Protein AF-A0A2H9SJE1-F1 (afdb_monomer_lite)

Sequence (145 aa):
MLFHYPSSLPPSLAYIKRSVKLEFGSLTDQQPTGRYSVRPWIAEVFPAAFFDWQCEVVALEIERTFWEKATILHAEYHRPSEKPRRDRFSRHYADTAALANHSEAIKAIDCDDLRNRVVSWKKSIFSGLVGKLRPSQTRHISPCS

Foldseek 3Di:
DKAADDDPDDPDDPPDHRIDDDDDDPQDPQDDKDKDWDDDVVCVVCVVVCVPDTDIDIHHDLLLVLLVLVLVVVQVVVPDPPDDDDPPCVVSVVVNVVLCPDPVNVCSLVVVVSNVVSLVSCCVVDVRRDDDPDDDDDDDDDDDD

Secondary structure (DSSP, 8-state):
-EEE---SS----TTS-SEEEP-----S---SEEEEE---HHHHH-GGGGTT---EEEEE-HHHHHHHHHHHHHHHHT--TTSPPPTTTHHHHHHHHHHHTSHHHHHGGG-HHHHHHHHHHHHHH-TTS----PPPP----PPP-

Structure (mmCIF, N/CA/C/O backbone):
data_AF-A0A2H9SJE1-F1
#
_entry.id   AF-A0A2H9SJE1-F1
#
loop_
_atom_site.group_PDB
_atom_site.id
_atom_site.type_symbol
_atom_site.label_atom_id
_atom_site.label_alt_id
_atom_site.label_comp_id
_atom_site.label_asym_id
_atom_site.label_entity_id
_atom_site.label_seq_id
_atom_site.pdbx_PDB_ins_code
_atom_site.Cartn_x
_atom_site.Cartn_y
_atom_site.Cartn_z
_atom_site.occupancy
_atom_site.B_iso_or_equiv
_atom_site.auth_seq_id
_atom_site.auth_comp_id
_atom_site.auth_asym_id
_atom_site.auth_atom_id
_atom_site.pdbx_PDB_model_num
ATOM 1 N N . MET A 1 1 ? 15.423 -1.429 7.345 1.00 88.38 1 MET A N 1
ATOM 2 C CA . MET A 1 1 ? 16.586 -1.875 6.544 1.00 88.38 1 MET A CA 1
ATOM 3 C C . MET A 1 1 ? 16.720 -0.971 5.321 1.00 88.38 1 MET A C 1
ATOM 5 O O . MET A 1 1 ? 15.699 -0.455 4.879 1.00 88.38 1 MET A O 1
ATOM 9 N N . LEU A 1 2 ? 17.926 -0.727 4.800 1.00 92.50 2 LEU A N 1
ATOM 10 C CA . LEU A 1 2 ? 18.129 0.031 3.555 1.00 92.50 2 LEU A CA 1
ATOM 11 C C . LEU A 1 2 ? 18.739 -0.888 2.496 1.00 92.50 2 LEU A C 1
ATOM 13 O O . LEU A 1 2 ? 19.770 -1.503 2.744 1.00 92.50 2 LEU A O 1
ATOM 17 N N . PHE A 1 3 ? 18.102 -0.967 1.333 1.00 92.62 3 PHE A N 1
ATOM 18 C CA . PHE A 1 3 ? 18.632 -1.635 0.152 1.00 92.62 3 PHE A CA 1
ATOM 19 C C . PHE A 1 3 ? 19.273 -0.589 -0.759 1.00 92.62 3 PHE A C 1
ATOM 21 O O . PHE A 1 3 ? 18.582 0.297 -1.262 1.00 92.62 3 PHE A O 1
ATOM 28 N N . HIS A 1 4 ? 20.588 -0.660 -0.938 1.00 91.31 4 HIS A N 1
ATOM 29 C CA . HIS A 1 4 ? 21.333 0.236 -1.820 1.00 91.31 4 HIS A CA 1
ATOM 30 C C . HIS A 1 4 ? 21.469 -0.401 -3.200 1.00 91.31 4 HIS A C 1
ATOM 32 O O . HIS A 1 4 ? 21.832 -1.569 -3.300 1.00 91.31 4 HIS A O 1
ATOM 38 N N . TYR A 1 5 ? 21.196 0.368 -4.253 1.00 87.56 5 TYR A N 1
ATOM 39 C CA . TYR A 1 5 ? 21.287 -0.106 -5.633 1.00 87.56 5 TYR A CA 1
ATOM 40 C C . TYR A 1 5 ? 22.359 0.673 -6.410 1.00 87.56 5 TYR A C 1
ATOM 42 O O . TYR A 1 5 ? 22.573 1.863 -6.142 1.00 87.56 5 TYR A O 1
ATOM 50 N N . PRO A 1 6 ? 23.056 0.022 -7.360 1.00 86.19 6 PRO A N 1
ATOM 51 C CA . PRO A 1 6 ? 24.058 0.684 -8.184 1.00 86.19 6 PRO A CA 1
ATOM 52 C C . PRO A 1 6 ? 23.401 1.718 -9.104 1.00 86.19 6 PRO A C 1
ATOM 54 O O . PRO A 1 6 ? 22.246 1.581 -9.500 1.00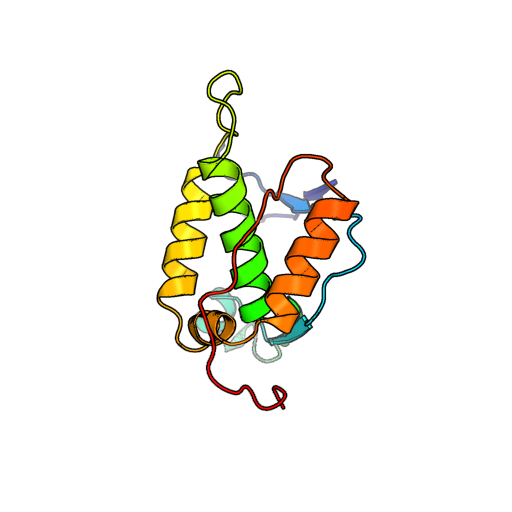 86.19 6 PRO A O 1
ATOM 57 N N . SER A 1 7 ? 24.139 2.765 -9.466 1.00 81.06 7 SER A N 1
ATOM 58 C CA . SER A 1 7 ? 23.658 3.786 -10.398 1.00 81.06 7 SER A CA 1
ATOM 59 C C . SER A 1 7 ? 24.782 4.232 -11.314 1.00 81.06 7 SER A C 1
ATOM 61 O O . SER A 1 7 ? 25.847 4.616 -10.837 1.00 81.06 7 SER A O 1
ATOM 63 N N . SER A 1 8 ? 24.495 4.258 -12.612 1.00 80.81 8 SER A N 1
ATOM 64 C CA . SER A 1 8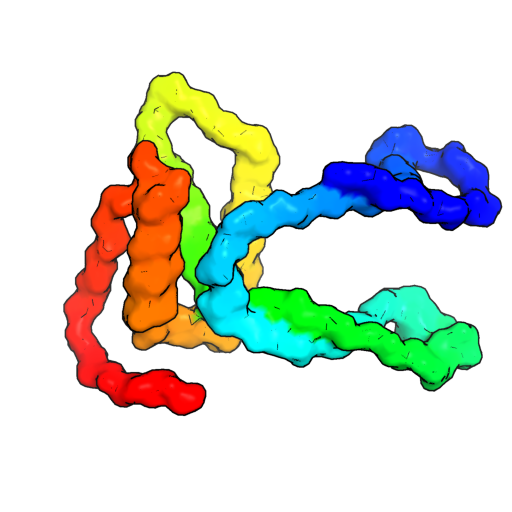 ? 25.371 4.796 -13.657 1.00 80.81 8 SER A CA 1
ATOM 65 C C . SER A 1 8 ? 25.392 6.326 -13.698 1.00 80.81 8 SER A C 1
ATOM 67 O O . SER A 1 8 ? 26.317 6.916 -14.244 1.00 80.81 8 SER A O 1
ATOM 69 N N . LEU A 1 9 ? 24.393 6.989 -13.105 1.00 78.06 9 LEU A N 1
ATOM 70 C CA . LEU A 1 9 ? 24.349 8.448 -13.028 1.00 78.06 9 LEU A CA 1
ATOM 71 C C . LEU A 1 9 ? 25.302 8.974 -11.939 1.00 78.06 9 LEU A C 1
ATOM 73 O O . LEU A 1 9 ? 25.440 8.332 -10.891 1.00 78.06 9 LEU A O 1
ATOM 77 N N . PRO A 1 10 ? 25.903 10.165 -12.092 1.00 76.00 10 PRO A N 1
ATOM 78 C CA . PRO A 1 10 ? 26.605 10.845 -11.003 1.00 76.00 10 PRO A CA 1
ATOM 79 C C . PRO A 1 10 ? 25.615 11.276 -9.902 1.00 76.00 10 PRO A C 1
ATOM 81 O O . PRO A 1 10 ? 24.423 11.422 -10.192 1.00 76.00 10 PRO A O 1
ATOM 84 N N . PRO A 1 11 ? 26.037 11.432 -8.633 1.00 74.00 11 PRO A N 1
ATOM 85 C CA . PRO A 1 11 ? 25.157 11.901 -7.560 1.00 74.00 11 PRO A CA 1
ATOM 86 C C . PRO A 1 11 ? 24.597 13.289 -7.908 1.00 74.00 11 PRO A C 1
ATOM 88 O O . PRO A 1 11 ? 25.323 14.274 -7.864 1.00 74.00 11 PRO A O 1
ATOM 91 N N . SER A 1 12 ? 23.327 13.366 -8.312 1.00 65.19 12 SER A N 1
ATOM 92 C CA . SER A 1 12 ? 22.763 14.583 -8.912 1.00 65.19 12 SER A CA 1
ATOM 93 C C . SER A 1 12 ? 21.836 15.370 -7.982 1.00 65.19 12 SER A C 1
ATOM 95 O O . SER A 1 12 ? 21.688 16.574 -8.156 1.00 65.19 12 SER A O 1
ATOM 97 N N . LEU A 1 13 ? 21.237 14.729 -6.969 1.00 66.88 13 LEU A N 1
ATOM 98 C CA . LEU A 1 13 ? 20.310 15.364 -6.023 1.00 66.88 13 LEU A CA 1
ATOM 99 C C . LEU A 1 13 ? 20.528 14.811 -4.611 1.00 66.88 13 LEU A C 1
ATOM 101 O O . LEU A 1 13 ? 20.168 13.671 -4.331 1.00 66.88 13 LEU A O 1
ATOM 105 N N . ALA A 1 14 ? 21.053 15.631 -3.693 1.00 67.31 14 ALA A N 1
ATOM 106 C CA . ALA A 1 14 ? 21.289 15.235 -2.296 1.00 67.31 14 ALA A CA 1
ATOM 107 C C . ALA A 1 14 ? 20.013 14.750 -1.569 1.00 67.31 14 ALA A C 1
ATOM 109 O O . ALA A 1 14 ? 20.092 13.969 -0.619 1.00 67.31 14 ALA A O 1
ATOM 110 N N . TYR A 1 15 ? 18.837 15.189 -2.031 1.00 70.12 15 TYR A N 1
ATOM 111 C CA . TYR A 1 15 ? 17.534 14.795 -1.492 1.00 70.12 15 TYR A CA 1
ATOM 112 C C . TYR A 1 15 ? 17.079 13.389 -1.933 1.00 70.12 15 TYR A C 1
ATOM 114 O O . TYR A 1 15 ? 16.394 12.707 -1.169 1.00 70.12 15 TYR A O 1
ATOM 122 N N . ILE A 1 16 ? 17.477 12.916 -3.122 1.00 76.00 16 ILE A N 1
ATOM 123 C CA . ILE A 1 16 ? 17.095 11.587 -3.624 1.00 76.00 16 ILE A CA 1
ATOM 124 C C . ILE A 1 16 ? 18.214 10.601 -3.297 1.00 76.00 16 ILE A C 1
ATOM 126 O O . ILE A 1 16 ? 19.211 10.479 -4.010 1.00 76.00 16 ILE A O 1
ATOM 130 N N . LYS A 1 17 ? 18.046 9.872 -2.194 1.00 81.88 17 LYS A N 1
ATOM 131 C CA . LYS A 1 17 ? 18.973 8.799 -1.826 1.00 81.88 17 LYS A CA 1
ATOM 132 C C . LYS A 1 17 ? 18.796 7.603 -2.761 1.00 81.88 17 LYS A C 1
ATOM 134 O O . LYS A 1 17 ? 17.677 7.171 -3.014 1.00 81.88 17 LYS A O 1
ATOM 139 N N . ARG A 1 18 ? 19.914 7.021 -3.206 1.00 86.44 18 ARG A N 1
ATOM 140 C CA . ARG A 1 18 ? 19.967 5.768 -3.985 1.00 86.44 18 ARG A CA 1
ATOM 141 C C . ARG A 1 18 ? 19.794 4.549 -3.093 1.00 86.44 18 ARG A C 1
ATOM 143 O O . ARG A 1 18 ? 20.670 3.691 -2.981 1.00 86.44 18 ARG A O 1
ATOM 150 N N . SER A 1 19 ? 18.693 4.531 -2.366 1.00 89.88 19 SER A N 1
ATOM 151 C CA . SER A 1 19 ? 18.332 3.393 -1.550 1.00 89.88 19 SER A CA 1
ATOM 152 C C . SER A 1 19 ? 16.831 3.292 -1.392 1.00 89.88 19 SER A C 1
ATOM 154 O O . SER A 1 19 ? 16.111 4.287 -1.351 1.00 89.88 19 SER A O 1
ATOM 156 N N . VAL A 1 20 ? 16.372 2.055 -1.271 1.00 90.81 20 VAL A N 1
ATOM 157 C CA . VAL A 1 20 ? 14.996 1.727 -0.930 1.00 90.81 20 VAL A CA 1
ATOM 158 C C . VAL A 1 20 ? 14.965 1.368 0.549 1.00 90.81 20 VAL A C 1
ATOM 160 O O . VAL A 1 20 ? 15.705 0.494 1.007 1.00 90.81 20 VAL A O 1
ATOM 163 N N . LYS A 1 21 ? 14.127 2.056 1.328 1.00 91.00 21 LYS A N 1
ATOM 164 C CA . LYS A 1 21 ? 13.892 1.686 2.725 1.00 91.00 21 LYS A CA 1
ATOM 165 C C . LYS A 1 21 ? 12.879 0.549 2.770 1.00 91.00 21 LYS A C 1
ATOM 167 O O . LYS A 1 21 ? 11.736 0.730 2.374 1.00 91.00 21 LYS A O 1
ATOM 172 N N . LEU A 1 22 ? 13.308 -0.593 3.294 1.00 91.19 22 LEU A N 1
ATOM 173 C CA . LEU A 1 22 ? 12.457 -1.752 3.529 1.00 91.19 22 LEU A CA 1
ATOM 174 C C . LEU A 1 22 ? 12.029 -1.765 5.000 1.00 91.19 22 LEU A C 1
ATOM 176 O O . LEU A 1 22 ? 12.872 -1.756 5.913 1.00 91.19 22 LEU A O 1
ATOM 180 N N . GLU A 1 23 ? 10.715 -1.738 5.209 1.00 89.25 23 GLU A N 1
ATOM 181 C CA . GLU A 1 23 ? 10.053 -1.813 6.508 1.00 89.25 23 GLU A CA 1
ATOM 182 C C . GLU A 1 23 ? 9.307 -3.145 6.591 1.00 89.25 23 GLU A C 1
ATOM 184 O O . GLU A 1 23 ? 8.455 -3.436 5.757 1.00 89.25 23 GLU A O 1
ATOM 189 N N . PHE A 1 24 ? 9.643 -3.959 7.589 1.00 84.56 24 PHE A N 1
ATOM 190 C CA . PHE A 1 24 ? 9.000 -5.248 7.820 1.00 84.56 24 PHE A CA 1
ATOM 191 C C . PHE A 1 24 ? 8.045 -5.099 9.000 1.00 84.56 24 PHE A C 1
ATOM 193 O O . PHE A 1 24 ? 8.474 -4.799 10.115 1.00 84.56 24 PHE A O 1
ATOM 200 N N . GLY A 1 25 ? 6.748 -5.262 8.749 1.00 72.69 25 GLY A N 1
ATOM 201 C CA . GLY A 1 25 ? 5.754 -5.319 9.814 1.00 72.69 25 GLY A CA 1
ATOM 202 C C . GLY A 1 25 ? 5.748 -6.703 10.460 1.00 72.69 25 GLY A C 1
ATOM 203 O O . GLY A 1 25 ? 5.741 -7.702 9.752 1.00 72.69 25 GLY A O 1
ATOM 204 N N . SER A 1 26 ? 5.689 -6.778 11.791 1.00 64.56 26 SER A N 1
ATOM 205 C CA . SER A 1 26 ? 5.503 -8.044 12.523 1.00 64.56 26 SER A CA 1
ATOM 206 C C . SER A 1 26 ? 4.041 -8.514 12.560 1.00 64.56 26 SER A C 1
ATOM 208 O O . SER A 1 26 ? 3.698 -9.421 13.316 1.00 64.56 26 SER A O 1
ATOM 210 N N . LEU A 1 27 ? 3.151 -7.854 11.811 1.00 63.91 27 LEU A N 1
ATOM 211 C CA . LEU A 1 27 ? 1.709 -8.034 11.937 1.00 63.91 27 LEU A CA 1
ATOM 212 C C . LEU A 1 27 ? 1.241 -9.234 11.116 1.00 63.91 27 LEU A C 1
ATOM 214 O O . LEU A 1 27 ? 1.438 -9.248 9.903 1.00 63.91 27 LEU A O 1
ATOM 218 N N . THR A 1 28 ? 0.621 -10.205 11.787 1.00 65.94 28 THR A N 1
ATOM 219 C CA . THR A 1 28 ? 0.280 -11.524 11.238 1.00 65.94 28 THR A CA 1
ATOM 220 C C . THR A 1 28 ? -1.066 -11.574 10.516 1.00 65.94 28 THR A C 1
ATOM 222 O O . THR A 1 28 ? -1.209 -12.366 9.590 1.00 65.94 2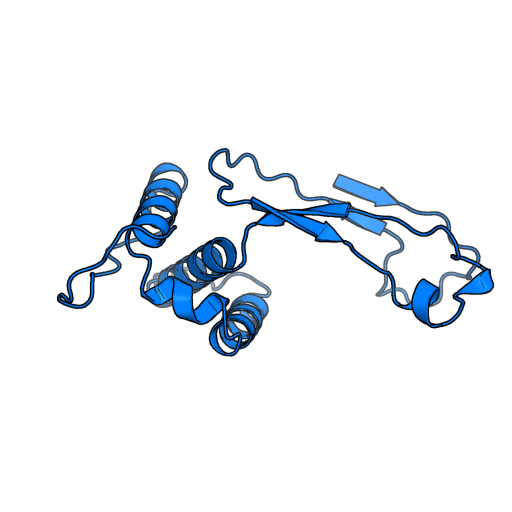8 THR A O 1
ATOM 225 N N . ASP A 1 29 ? -2.039 -10.722 10.858 1.00 78.69 29 ASP A N 1
ATOM 226 C CA . ASP A 1 29 ? -3.288 -10.627 10.087 1.00 78.69 29 ASP A CA 1
ATOM 227 C C . ASP A 1 29 ? -3.134 -9.599 8.959 1.00 78.69 29 ASP A C 1
ATOM 229 O O . ASP A 1 29 ? -3.480 -8.433 9.128 1.00 78.69 29 ASP A O 1
ATOM 233 N N . GLN A 1 30 ? -2.587 -10.017 7.815 1.00 81.94 30 GLN A N 1
ATOM 234 C CA . GLN A 1 30 ? -2.479 -9.227 6.578 1.00 81.94 30 GLN A CA 1
ATOM 235 C C . GLN A 1 30 ? -3.323 -9.868 5.476 1.00 81.94 30 GLN A C 1
ATOM 237 O O . GLN A 1 30 ? -2.794 -10.337 4.480 1.00 81.94 30 GLN A O 1
ATOM 242 N N . GLN A 1 31 ? -4.634 -9.960 5.695 1.00 89.56 31 GLN A N 1
ATOM 243 C CA . GLN A 1 31 ? -5.578 -10.553 4.749 1.00 89.56 31 GLN A CA 1
ATOM 244 C C . GLN A 1 31 ? -6.868 -9.722 4.627 1.00 89.56 31 GLN A C 1
ATOM 246 O O . GLN A 1 31 ? -7.283 -9.096 5.609 1.00 89.56 31 GLN A O 1
ATOM 251 N N . PRO A 1 32 ? -7.557 -9.744 3.475 1.00 93.44 32 PRO A N 1
ATOM 252 C CA . PRO A 1 32 ? -7.186 -10.437 2.237 1.00 93.44 32 PRO A CA 1
ATOM 253 C C . PRO A 1 32 ? -6.006 -9.796 1.479 1.00 93.44 32 PRO A C 1
ATOM 255 O O . PRO A 1 32 ? -5.730 -8.601 1.621 1.00 93.44 32 PRO A O 1
ATOM 258 N N . THR A 1 33 ? -5.314 -10.615 0.685 1.00 94.94 33 THR A N 1
ATOM 259 C CA . THR A 1 33 ? -4.243 -10.226 -0.246 1.00 94.94 33 THR A CA 1
ATOM 260 C C . THR A 1 33 ? -4.526 -10.736 -1.646 1.00 94.94 33 THR A C 1
ATOM 262 O O . THR A 1 33 ? -4.958 -11.879 -1.792 1.00 94.94 33 THR A O 1
ATOM 265 N N . GLY A 1 34 ? -4.142 -9.943 -2.639 1.00 95.00 34 GLY A N 1
ATOM 266 C CA . GLY A 1 34 ? -4.162 -10.294 -4.051 1.00 95.00 34 GLY A CA 1
ATOM 267 C C . GLY A 1 34 ? -2.764 -10.368 -4.657 1.00 95.00 34 GLY A C 1
ATOM 268 O O . GLY A 1 34 ? -1.767 -9.973 -4.043 1.00 95.00 34 GLY A O 1
ATOM 269 N N . ARG A 1 35 ? -2.700 -10.878 -5.888 1.00 97.25 35 ARG A N 1
ATOM 270 C CA . ARG A 1 35 ? -1.507 -10.883 -6.743 1.00 97.25 35 ARG A CA 1
ATOM 271 C C . ARG A 1 35 ? -1.701 -9.880 -7.870 1.00 97.25 35 ARG A C 1
ATOM 273 O O . ARG A 1 35 ? -2.698 -9.949 -8.584 1.00 97.25 35 ARG A O 1
ATOM 280 N N . TYR A 1 36 ? -0.746 -8.975 -8.043 1.00 95.88 36 TYR A N 1
ATOM 281 C CA . TYR A 1 36 ? -0.848 -7.890 -9.012 1.00 95.88 36 TYR A CA 1
ATOM 282 C C . TYR A 1 36 ? 0.409 -7.812 -9.863 1.00 95.88 36 TYR A C 1
ATOM 284 O O . TYR A 1 36 ? 1.528 -7.837 -9.346 1.00 95.88 36 TYR A O 1
ATOM 292 N N . SER A 1 37 ? 0.225 -7.680 -11.174 1.00 96.38 37 SER A N 1
ATOM 293 C CA . SER A 1 37 ? 1.338 -7.397 -12.071 1.00 96.38 37 SER A CA 1
ATOM 294 C C . SER A 1 37 ? 1.778 -5.943 -11.919 1.00 96.38 37 SER A C 1
ATOM 296 O O . SER A 1 37 ? 0.949 -5.034 -11.900 1.00 96.38 37 SER A O 1
ATOM 298 N N . VAL A 1 38 ? 3.087 -5.723 -11.823 1.00 95.00 38 VAL A N 1
ATOM 299 C CA . VAL A 1 38 ? 3.682 -4.388 -11.765 1.00 95.00 38 VAL A CA 1
ATOM 300 C C . VAL A 1 38 ? 4.532 -4.173 -13.004 1.00 95.00 38 VAL A C 1
ATOM 302 O O . VAL A 1 38 ? 5.438 -4.954 -13.306 1.00 95.00 38 VAL A O 1
ATOM 305 N N . ARG A 1 39 ? 4.271 -3.067 -13.700 1.00 94.56 39 ARG A N 1
ATOM 306 C CA . ARG A 1 39 ? 5.064 -2.622 -14.843 1.00 94.56 39 ARG A CA 1
ATOM 307 C C . ARG A 1 39 ? 5.712 -1.277 -14.520 1.00 94.56 39 ARG A C 1
ATOM 309 O O . ARG A 1 39 ? 5.007 -0.346 -14.136 1.00 94.56 39 ARG A O 1
ATOM 316 N N . PRO A 1 40 ? 7.043 -1.152 -14.626 1.00 94.06 40 PRO A N 1
ATOM 317 C CA . PRO A 1 40 ? 7.695 0.131 -14.448 1.00 94.06 40 PRO A CA 1
ATOM 318 C C . PRO A 1 40 ? 7.477 0.994 -15.694 1.00 94.06 40 PRO A C 1
ATOM 320 O O . PRO A 1 40 ? 7.550 0.494 -16.816 1.00 94.06 40 PRO A O 1
ATOM 323 N N . TRP A 1 41 ? 7.328 2.307 -15.515 1.00 94.75 41 TRP A N 1
ATOM 324 C CA . TRP A 1 41 ? 7.156 3.241 -16.636 1.00 94.75 41 TRP A CA 1
ATOM 325 C C . TRP A 1 41 ? 8.281 3.161 -17.675 1.00 94.75 41 TRP A C 1
ATOM 327 O O . TRP A 1 41 ? 8.037 3.304 -18.867 1.00 94.75 41 TRP A O 1
ATOM 337 N N . ILE A 1 42 ? 9.521 2.865 -17.268 1.00 94.06 42 ILE A N 1
ATOM 338 C CA . ILE A 1 42 ? 10.632 2.719 -18.221 1.00 94.06 42 ILE A CA 1
ATOM 339 C C . ILE A 1 42 ? 10.414 1.565 -19.217 1.00 94.06 42 ILE A C 1
ATOM 341 O O . ILE A 1 42 ? 10.844 1.666 -20.362 1.00 94.06 42 ILE A O 1
ATOM 345 N N . ALA A 1 43 ? 9.696 0.509 -18.822 1.00 94.81 43 ALA A N 1
ATOM 346 C CA . ALA A 1 43 ? 9.333 -0.604 -19.702 1.00 94.81 43 ALA A CA 1
ATOM 347 C C . ALA A 1 43 ? 8.149 -0.275 -20.631 1.00 94.81 43 ALA A C 1
ATOM 349 O O . ALA A 1 43 ? 7.864 -1.032 -21.560 1.00 94.81 43 ALA A O 1
ATOM 350 N N . GLU A 1 44 ? 7.430 0.819 -20.377 1.00 92.81 44 GLU A N 1
ATOM 351 C CA . GLU A 1 44 ? 6.445 1.383 -21.310 1.00 92.81 44 GLU A CA 1
ATOM 352 C C . GLU A 1 44 ? 7.134 2.284 -22.339 1.00 92.81 44 GLU A C 1
ATOM 354 O O . GLU A 1 44 ? 6.799 2.239 -23.518 1.00 92.81 44 GLU A O 1
ATOM 359 N N . VAL A 1 45 ? 8.142 3.051 -21.909 1.00 96.38 45 VAL A N 1
ATOM 360 C CA . VAL A 1 45 ? 8.919 3.940 -22.788 1.00 96.38 45 VAL A CA 1
ATOM 361 C C . VAL A 1 45 ? 9.876 3.159 -23.697 1.00 96.38 45 VAL A C 1
ATOM 363 O O . VAL A 1 45 ? 10.039 3.514 -24.862 1.00 96.38 45 VAL A O 1
ATOM 366 N N . PHE A 1 46 ? 10.494 2.084 -23.197 1.00 95.88 46 PHE A N 1
ATOM 367 C CA . PHE A 1 46 ? 11.467 1.268 -23.938 1.00 95.88 46 PHE A CA 1
ATOM 368 C C . PHE A 1 46 ? 11.032 -0.204 -24.036 1.00 95.88 46 PHE A C 1
ATOM 370 O O . PHE A 1 46 ? 11.720 -1.087 -23.520 1.00 95.88 46 PHE A O 1
ATOM 377 N N . PRO A 1 47 ? 9.914 -0.517 -24.714 1.00 94.00 47 PRO A N 1
ATOM 378 C CA . PRO A 1 47 ? 9.343 -1.865 -24.715 1.00 94.00 47 PRO A CA 1
ATOM 379 C C . PRO A 1 47 ? 10.288 -2.925 -25.299 1.00 94.00 47 PRO A C 1
ATOM 381 O O . PRO A 1 47 ? 10.301 -4.052 -24.819 1.00 94.00 47 PRO A O 1
ATOM 384 N N . ALA A 1 48 ? 11.129 -2.569 -26.278 1.00 96.19 48 ALA A N 1
ATOM 385 C CA . ALA A 1 48 ? 12.096 -3.494 -26.875 1.00 96.19 48 ALA A CA 1
ATOM 386 C C . ALA A 1 48 ? 13.213 -3.927 -25.907 1.00 96.19 48 ALA A C 1
ATOM 388 O O . ALA A 1 48 ? 13.737 -5.026 -26.038 1.00 96.19 48 ALA A O 1
ATOM 389 N N . ALA A 1 49 ? 13.573 -3.083 -24.933 1.00 95.19 49 ALA A N 1
ATOM 390 C CA . ALA A 1 49 ? 14.587 -3.408 -23.927 1.00 95.19 49 ALA A CA 1
ATOM 391 C C . ALA A 1 49 ? 14.026 -4.247 -22.763 1.00 95.19 49 ALA A C 1
ATOM 393 O O . ALA A 1 49 ? 14.794 -4.802 -21.986 1.00 95.19 49 ALA A O 1
ATOM 394 N N . PHE A 1 50 ? 12.698 -4.324 -22.644 1.00 95.12 50 PHE A N 1
ATOM 395 C CA . PHE A 1 50 ? 11.971 -4.982 -21.556 1.00 95.12 50 PHE A CA 1
ATOM 396 C C . PHE A 1 50 ? 10.866 -5.899 -22.113 1.00 95.12 50 PHE A C 1
ATOM 398 O O . PHE A 1 50 ? 9.761 -5.956 -21.570 1.00 95.12 50 PHE A O 1
ATOM 405 N N . PHE A 1 51 ? 11.136 -6.570 -23.238 1.00 92.81 51 PHE A N 1
ATOM 406 C CA . PHE A 1 51 ? 10.132 -7.328 -23.995 1.00 92.81 51 PHE A CA 1
ATOM 407 C C . PHE A 1 51 ? 9.588 -8.548 -23.233 1.00 92.81 51 PHE A C 1
ATOM 409 O O . PHE A 1 51 ? 8.467 -8.978 -23.486 1.00 92.81 51 PHE A O 1
ATOM 416 N N . ASP A 1 52 ? 10.364 -9.075 -22.290 1.00 94.12 52 ASP A N 1
ATOM 417 C CA . ASP A 1 52 ? 10.068 -10.224 -21.436 1.00 94.12 52 ASP A CA 1
ATOM 418 C C . ASP A 1 52 ? 9.763 -9.822 -19.981 1.00 94.12 52 ASP A C 1
ATOM 420 O O . ASP A 1 52 ? 9.750 -10.668 -19.086 1.00 94.12 52 ASP A O 1
ATOM 424 N N . TRP A 1 53 ? 9.512 -8.533 -19.717 1.00 94.44 53 TRP A N 1
ATOM 425 C CA . TRP A 1 53 ? 9.256 -8.065 -18.357 1.00 94.44 53 TRP A CA 1
ATOM 426 C C . TRP A 1 53 ? 8.017 -8.727 -17.750 1.00 94.44 53 TRP A C 1
ATOM 428 O O . TRP A 1 53 ? 6.886 -8.502 -18.188 1.00 94.44 53 TRP A O 1
ATOM 438 N N . GLN A 1 54 ? 8.231 -9.446 -16.650 1.00 94.12 54 GLN A N 1
ATOM 439 C CA . GLN A 1 54 ? 7.175 -10.001 -15.821 1.00 94.12 54 GLN A CA 1
ATOM 440 C C . GLN A 1 54 ? 7.532 -9.835 -14.344 1.00 94.12 54 GLN A C 1
ATOM 442 O O . GLN A 1 54 ? 8.500 -10.403 -13.843 1.00 94.12 54 GLN A O 1
ATOM 447 N N . CYS A 1 55 ? 6.729 -9.050 -13.633 1.00 95.94 55 CYS A N 1
ATOM 448 C CA . CYS A 1 55 ? 6.840 -8.884 -12.192 1.00 95.94 55 CYS A CA 1
ATOM 449 C C . CYS A 1 55 ? 5.442 -8.969 -11.586 1.00 95.94 55 CYS A C 1
ATOM 451 O O . CYS A 1 55 ? 4.547 -8.220 -11.979 1.00 95.94 55 CYS A O 1
ATOM 453 N N . GLU A 1 56 ? 5.262 -9.895 -10.650 1.00 97.19 56 GLU A N 1
ATOM 454 C CA . GLU A 1 56 ? 4.050 -10.040 -9.849 1.00 97.19 56 GLU A CA 1
ATOM 455 C C . GLU A 1 56 ? 4.401 -9.778 -8.386 1.00 97.19 56 GLU A C 1
ATOM 457 O O . GLU A 1 56 ? 5.427 -10.245 -7.887 1.00 97.19 56 GLU A O 1
ATOM 462 N N . VAL A 1 57 ? 3.546 -9.027 -7.699 1.00 95.56 57 VAL A N 1
ATOM 463 C CA . VAL A 1 57 ? 3.671 -8.753 -6.269 1.00 95.56 57 VAL A CA 1
ATOM 464 C C . VAL A 1 57 ? 2.418 -9.204 -5.541 1.00 95.56 57 VAL A C 1
ATOM 466 O O . VAL A 1 57 ? 1.310 -9.111 -6.065 1.00 95.56 57 VAL A O 1
ATOM 469 N N . VAL A 1 58 ? 2.595 -9.656 -4.304 1.00 95.19 58 VAL A N 1
ATOM 470 C CA . VAL A 1 58 ? 1.481 -9.870 -3.380 1.00 95.19 58 VAL A CA 1
ATOM 471 C C . VAL A 1 58 ? 1.257 -8.577 -2.607 1.00 95.19 58 VAL A C 1
ATOM 473 O O . VAL A 1 58 ? 2.191 -8.052 -1.998 1.00 95.19 58 VAL A O 1
ATOM 476 N N . ALA A 1 59 ? 0.032 -8.063 -2.628 1.00 94.19 59 ALA A N 1
ATOM 477 C CA . ALA A 1 59 ? -0.353 -6.868 -1.884 1.00 94.19 59 ALA A CA 1
ATOM 478 C C . ALA A 1 59 ? -1.704 -7.073 -1.194 1.00 94.19 59 ALA A C 1
ATOM 480 O O . ALA A 1 59 ? -2.454 -7.981 -1.538 1.00 94.19 59 ALA A O 1
ATOM 481 N N . LEU A 1 60 ? -2.007 -6.244 -0.194 1.00 93.88 60 LEU A N 1
ATOM 482 C CA . LEU A 1 60 ? -3.334 -6.233 0.421 1.00 93.88 60 LEU A CA 1
ATOM 483 C C . LEU A 1 60 ? -4.382 -5.861 -0.625 1.00 93.88 60 LEU A C 1
ATOM 485 O O . LEU A 1 60 ? -4.159 -4.933 -1.404 1.00 93.88 60 LEU A O 1
ATOM 489 N N . GLU A 1 61 ? -5.533 -6.526 -0.571 1.00 95.44 61 GLU A N 1
ATOM 490 C CA . GLU A 1 61 ? -6.686 -6.096 -1.358 1.00 95.44 61 GLU A CA 1
ATOM 491 C C . GLU A 1 61 ? -7.095 -4.667 -0.980 1.00 95.44 61 GLU A C 1
ATOM 493 O O . GLU A 1 61 ? -6.811 -4.155 0.121 1.00 95.44 61 GLU A O 1
ATOM 498 N N . ILE A 1 62 ? -7.752 -3.990 -1.917 1.00 95.06 62 ILE A N 1
ATOM 499 C CA . ILE A 1 62 ? -8.018 -2.560 -1.798 1.00 95.06 62 ILE A CA 1
ATOM 500 C C . ILE A 1 62 ? -8.969 -2.243 -0.636 1.00 95.06 62 ILE A C 1
ATOM 502 O O . ILE A 1 62 ? -8.777 -1.250 0.067 1.00 95.06 62 ILE A O 1
ATOM 506 N N . GLU A 1 63 ? -9.918 -3.129 -0.346 1.00 94.31 63 GLU A N 1
ATOM 507 C CA . GLU A 1 63 ? -10.867 -3.035 0.763 1.00 94.31 63 GLU A CA 1
ATOM 508 C C . GLU A 1 63 ? -10.158 -3.157 2.113 1.00 94.31 63 GLU A C 1
ATOM 510 O O . GLU A 1 63 ? -10.464 -2.438 3.071 1.00 94.31 63 GLU A O 1
ATOM 515 N N . ARG A 1 64 ? -9.153 -4.038 2.195 1.00 94.00 64 ARG A N 1
ATOM 516 C CA . ARG A 1 64 ? -8.326 -4.173 3.396 1.00 94.00 64 ARG A CA 1
ATOM 517 C C . ARG A 1 64 ? -7.500 -2.910 3.610 1.00 94.00 64 ARG A C 1
ATOM 519 O O . ARG A 1 64 ? -7.443 -2.396 4.728 1.00 94.00 64 ARG A O 1
ATOM 526 N N . THR A 1 65 ? -6.906 -2.379 2.544 1.00 94.38 65 THR A N 1
ATOM 527 C CA . THR A 1 65 ? -6.153 -1.118 2.584 1.00 94.38 65 THR A CA 1
ATOM 528 C C . THR A 1 65 ? -7.038 0.064 2.993 1.00 94.38 65 THR A C 1
ATOM 530 O O . THR A 1 65 ? -6.615 0.887 3.809 1.00 94.38 65 THR A O 1
ATOM 533 N N . PHE A 1 66 ? -8.278 0.128 2.498 1.00 95.31 66 PHE A N 1
ATOM 534 C CA . PHE A 1 66 ? -9.264 1.134 2.890 1.00 95.31 66 PHE A CA 1
ATOM 535 C C . PHE A 1 66 ? -9.485 1.144 4.405 1.00 95.31 66 PHE A C 1
ATOM 537 O O . PHE A 1 66 ? -9.280 2.176 5.051 1.00 95.31 66 PHE A O 1
ATOM 544 N N . TRP A 1 67 ? -9.806 -0.006 5.005 1.00 93.75 67 TRP A N 1
ATOM 545 C CA . TRP A 1 67 ? -10.048 -0.085 6.449 1.00 93.75 67 TRP A CA 1
ATOM 546 C C . TRP A 1 67 ? -8.793 0.183 7.294 1.00 93.75 67 TRP A C 1
ATOM 548 O O . TRP A 1 67 ? -8.877 0.800 8.362 1.00 93.75 67 TRP A O 1
ATOM 558 N N . GLU A 1 68 ? -7.605 -0.193 6.816 1.00 92.75 68 GLU A N 1
ATOM 559 C CA . GLU A 1 68 ? -6.334 0.179 7.454 1.00 92.75 68 GLU A CA 1
ATOM 560 C C . GLU A 1 68 ? -6.143 1.704 7.512 1.00 92.75 68 GLU A C 1
ATOM 562 O O . GLU A 1 68 ? -5.767 2.247 8.553 1.00 92.75 68 GLU A O 1
ATOM 567 N N . LYS A 1 69 ? -6.434 2.422 6.421 1.00 93.69 69 LYS A N 1
ATOM 568 C CA . LYS A 1 69 ? -6.318 3.890 6.375 1.00 93.69 69 LYS A CA 1
ATOM 569 C C . LYS A 1 69 ? -7.425 4.581 7.169 1.00 93.69 69 LYS A C 1
ATOM 571 O O . LYS A 1 69 ? -7.127 5.490 7.946 1.00 93.69 69 LYS A O 1
ATOM 576 N N . ALA A 1 70 ? -8.664 4.104 7.062 1.00 93.56 70 ALA A N 1
ATOM 577 C CA . ALA A 1 70 ? -9.799 4.637 7.810 1.00 93.56 70 ALA A CA 1
ATOM 578 C C . ALA A 1 70 ? -9.571 4.548 9.328 1.00 93.56 70 ALA A C 1
ATOM 580 O O . ALA A 1 70 ? -9.808 5.514 10.053 1.00 93.56 70 ALA A O 1
ATOM 581 N N . THR A 1 71 ? -9.032 3.426 9.821 1.00 92.31 71 THR A N 1
ATOM 582 C CA . THR A 1 71 ? -8.716 3.271 11.252 1.00 92.31 71 THR A CA 1
ATOM 583 C C . THR A 1 71 ? -7.567 4.173 11.713 1.00 92.31 71 THR A C 1
ATOM 585 O O . THR A 1 71 ? -7.604 4.663 12.842 1.00 92.31 71 THR A O 1
ATOM 588 N N . ILE A 1 72 ? -6.579 4.459 10.854 1.00 91.88 72 ILE A N 1
ATOM 589 C CA . ILE A 1 72 ? -5.521 5.444 11.142 1.00 91.88 72 ILE A CA 1
ATOM 590 C C . ILE A 1 72 ? -6.111 6.852 11.302 1.00 91.88 72 ILE A C 1
ATOM 592 O O . ILE A 1 72 ? -5.773 7.541 12.265 1.00 91.88 72 ILE A O 1
ATOM 596 N N . LEU A 1 73 ? -7.002 7.277 10.400 1.00 92.50 73 LEU A N 1
ATOM 597 C CA . LEU A 1 73 ? -7.657 8.590 10.483 1.00 92.50 73 LEU A CA 1
ATOM 598 C C . LEU A 1 73 ? -8.580 8.694 11.697 1.00 92.50 73 LEU A C 1
ATOM 600 O O . LEU A 1 73 ? -8.541 9.694 12.410 1.00 92.50 73 LEU A O 1
ATOM 604 N N . HIS A 1 74 ? -9.356 7.646 11.974 1.00 91.62 74 HIS A N 1
ATOM 605 C CA . HIS A 1 74 ? -10.201 7.573 13.163 1.00 91.62 74 HIS A CA 1
ATOM 606 C C . HIS A 1 74 ? -9.386 7.737 14.456 1.00 91.62 74 HIS A C 1
ATOM 608 O O . HIS A 1 74 ? -9.777 8.473 15.360 1.00 91.62 74 HIS A O 1
ATOM 614 N N . ALA A 1 75 ? -8.228 7.080 14.543 1.00 90.06 75 ALA A N 1
ATOM 615 C CA . ALA A 1 75 ? -7.343 7.206 15.695 1.00 90.06 75 ALA A CA 1
ATOM 616 C C . ALA A 1 75 ? -6.736 8.609 15.836 1.00 90.06 75 ALA A C 1
ATOM 618 O O . ALA A 1 75 ? -6.563 9.078 16.958 1.00 90.06 75 ALA A O 1
ATOM 619 N N . GLU A 1 76 ? -6.426 9.287 14.727 1.00 91.00 76 GLU A N 1
ATOM 620 C CA . GLU A 1 76 ? -5.950 10.676 14.766 1.00 91.00 76 GLU A CA 1
ATOM 621 C C . GLU A 1 76 ? -7.050 11.647 15.191 1.00 91.00 76 GLU A C 1
ATOM 623 O O . GLU A 1 76 ? -6.784 12.543 15.985 1.00 91.00 76 GLU A O 1
ATOM 628 N N . TYR A 1 77 ? -8.284 11.453 14.722 1.00 90.94 77 TYR A N 1
ATOM 629 C CA . TYR A 1 77 ? -9.420 12.276 15.139 1.00 90.94 77 TYR A CA 1
ATOM 630 C C . TYR A 1 77 ? -9.670 12.189 16.654 1.00 90.94 77 TYR A C 1
ATOM 632 O O . TYR A 1 77 ? -9.973 13.190 17.297 1.00 90.94 77 TYR A O 1
ATOM 640 N N . HIS A 1 78 ? -9.483 11.004 17.240 1.00 89.94 78 HIS A N 1
ATOM 641 C CA . HIS A 1 78 ? -9.609 10.775 18.683 1.00 89.94 78 HIS A CA 1
ATOM 642 C C . HIS A 1 78 ? -8.289 10.877 19.454 1.00 89.94 78 HIS A C 1
ATOM 644 O O . HIS A 1 78 ? -8.203 10.456 20.611 1.00 89.94 78 HIS A O 1
ATOM 650 N N . ARG A 1 79 ? -7.240 11.423 18.837 1.00 89.06 79 ARG A N 1
ATOM 651 C CA . ARG A 1 79 ? -5.957 11.610 19.505 1.00 89.06 79 ARG A CA 1
ATOM 652 C C . ARG A 1 79 ? -6.109 12.652 20.628 1.00 89.06 79 ARG A C 1
ATOM 654 O O . ARG A 1 79 ? -6.604 13.743 20.358 1.00 89.06 79 ARG A O 1
ATOM 661 N N . PRO A 1 80 ? -5.629 12.376 21.858 1.00 90.38 80 PRO A N 1
ATOM 662 C CA . PRO A 1 80 ? -5.590 13.372 22.929 1.00 90.38 80 PRO A CA 1
ATOM 663 C C . PRO A 1 80 ? -4.833 14.635 22.503 1.00 90.38 80 PRO A C 1
ATOM 665 O O . PRO A 1 80 ? -3.788 14.532 21.843 1.00 90.38 80 PRO A O 1
ATOM 668 N N . SER A 1 81 ? -5.340 15.803 22.900 1.00 87.56 81 SER A N 1
ATOM 669 C CA . SER A 1 81 ? -4.776 17.122 22.577 1.00 87.56 81 SER A CA 1
ATOM 670 C C . SER A 1 81 ? -3.332 17.280 23.042 1.00 87.56 81 SER A C 1
ATOM 672 O O . SER A 1 81 ? -2.543 17.945 22.378 1.00 87.56 81 SER A O 1
ATOM 674 N N . GLU A 1 82 ? -2.974 16.625 24.144 1.00 91.56 82 GLU A N 1
ATOM 675 C CA . GLU A 1 82 ? -1.667 16.724 24.796 1.00 91.56 82 GLU A CA 1
ATOM 676 C C . GLU A 1 82 ? -0.584 15.943 24.044 1.00 91.56 82 GLU A C 1
ATOM 678 O O . GLU A 1 82 ? 0.610 16.159 24.251 1.00 91.56 82 GLU A O 1
ATOM 683 N N . LYS A 1 83 ? -0.973 15.009 23.168 1.00 87.06 83 LYS A N 1
ATOM 684 C CA . LYS A 1 83 ? -0.014 14.273 22.340 1.00 87.06 83 LYS A CA 1
ATOM 685 C C . LYS A 1 83 ? 0.354 15.121 21.118 1.00 87.06 83 LYS A C 1
ATOM 687 O O . LYS A 1 83 ? -0.492 15.832 20.590 1.00 87.06 83 LYS A O 1
ATOM 692 N N . PRO A 1 84 ? 1.587 15.058 20.602 1.00 87.19 84 PRO A N 1
ATOM 693 C CA . PRO A 1 84 ? 1.893 15.673 19.319 1.00 87.19 84 PRO A CA 1
ATOM 694 C C . PRO A 1 84 ? 1.281 14.855 18.176 1.00 87.19 84 PRO A C 1
ATOM 696 O O . PRO A 1 84 ? 1.176 13.625 18.245 1.00 87.19 84 PRO A O 1
ATOM 699 N N . ARG A 1 85 ? 0.919 15.534 17.084 1.00 83.50 85 ARG A N 1
ATOM 700 C CA . ARG A 1 85 ? 0.608 14.861 15.818 1.00 83.50 85 ARG A CA 1
ATOM 701 C C . ARG A 1 85 ? 1.878 14.200 15.283 1.00 83.50 85 ARG A C 1
ATOM 703 O O . ARG A 1 85 ? 2.952 14.797 15.320 1.00 83.50 85 ARG A O 1
ATOM 710 N N . ARG A 1 86 ? 1.756 12.979 14.759 1.00 84.19 86 ARG A N 1
ATOM 711 C CA . ARG A 1 86 ? 2.890 12.279 14.133 1.00 84.19 86 ARG A CA 1
ATOM 712 C C . ARG A 1 86 ? 3.368 13.028 12.886 1.00 84.19 86 ARG A C 1
ATOM 714 O O . ARG A 1 86 ? 2.565 13.624 12.167 1.00 84.19 86 ARG A O 1
ATOM 721 N N . ASP A 1 87 ? 4.669 12.973 12.618 1.00 82.69 87 ASP A N 1
ATOM 722 C CA . ASP A 1 87 ? 5.237 13.578 11.412 1.00 82.69 87 ASP A CA 1
ATOM 723 C C . ASP A 1 87 ? 4.644 12.943 10.136 1.00 82.69 87 ASP A C 1
ATOM 725 O O . ASP A 1 87 ? 4.264 11.769 10.121 1.00 82.69 87 ASP A O 1
ATOM 729 N N . ARG A 1 88 ? 4.548 13.735 9.061 1.00 84.06 88 ARG A N 1
ATOM 730 C CA . ARG A 1 88 ? 4.051 13.330 7.728 1.00 84.06 88 ARG A CA 1
ATOM 731 C C . ARG A 1 88 ? 2.638 12.739 7.712 1.00 84.06 88 ARG A C 1
ATOM 733 O O . ARG A 1 88 ? 2.294 11.997 6.793 1.00 84.06 88 ARG A O 1
ATOM 740 N N . PHE A 1 89 ? 1.795 13.080 8.689 1.00 88.25 89 PHE A N 1
ATOM 741 C CA . PHE A 1 89 ? 0.442 12.524 8.775 1.00 88.25 89 PHE A CA 1
ATOM 742 C C . PHE A 1 89 ? -0.473 12.933 7.607 1.00 88.25 89 PHE A C 1
ATOM 744 O O . PHE A 1 89 ? -1.390 12.195 7.259 1.00 88.25 89 PHE A O 1
ATOM 751 N N . SER A 1 90 ? -0.197 14.065 6.949 1.00 91.81 90 SER A N 1
ATOM 752 C CA . SER A 1 90 ? -0.945 14.548 5.776 1.00 91.81 90 SER A CA 1
ATOM 753 C C . SER A 1 90 ? -1.080 13.499 4.666 1.00 91.81 90 SER A C 1
ATOM 755 O O . SER A 1 90 ? -2.128 13.423 4.030 1.00 91.81 90 SER A O 1
ATOM 757 N N . ARG A 1 91 ? -0.075 12.632 4.483 1.00 91.88 91 ARG A N 1
ATOM 758 C CA . ARG A 1 91 ? -0.121 11.551 3.486 1.00 91.88 91 ARG A CA 1
ATOM 759 C C . ARG A 1 91 ? -1.284 10.582 3.718 1.00 91.88 91 ARG A C 1
ATOM 761 O O . ARG A 1 91 ? -1.876 10.108 2.764 1.00 91.88 91 ARG A O 1
ATOM 768 N N . HIS A 1 92 ? -1.651 10.327 4.976 1.00 93.56 92 HIS A N 1
ATOM 769 C CA . HIS A 1 92 ? -2.744 9.410 5.299 1.00 93.56 92 HIS A CA 1
ATOM 770 C C . HIS A 1 92 ? -4.103 9.978 4.881 1.00 93.56 92 HIS A C 1
ATOM 772 O O . HIS A 1 92 ? -4.975 9.215 4.466 1.00 93.56 92 HIS A O 1
ATOM 778 N N . TYR A 1 93 ? -4.270 11.303 4.934 1.00 93.44 93 TYR A N 1
ATOM 779 C CA . TYR A 1 93 ? -5.457 11.965 4.397 1.00 93.44 93 TYR A CA 1
ATOM 780 C C . TYR A 1 93 ? -5.516 11.855 2.874 1.00 93.44 93 TYR A C 1
ATOM 782 O O . TYR A 1 93 ? -6.557 11.477 2.346 1.00 93.44 93 TYR A O 1
ATOM 790 N N . ALA A 1 94 ? -4.402 12.120 2.184 1.00 95.44 94 ALA A N 1
ATOM 791 C CA . ALA A 1 94 ? -4.329 11.988 0.730 1.00 95.44 94 ALA A CA 1
ATOM 792 C C . ALA A 1 94 ? -4.641 10.552 0.271 1.00 95.44 94 ALA A C 1
ATOM 794 O O . ALA A 1 94 ? -5.483 10.362 -0.603 1.00 95.44 94 ALA A O 1
ATOM 795 N N . ASP A 1 95 ? -4.043 9.549 0.921 1.00 94.75 95 ASP A N 1
ATOM 796 C CA . ASP A 1 95 ? -4.304 8.135 0.631 1.00 94.75 95 ASP A CA 1
ATOM 797 C C . ASP A 1 95 ? -5.783 7.780 0.839 1.00 94.75 95 ASP A C 1
ATOM 799 O O . ASP A 1 95 ? -6.388 7.111 0.006 1.00 94.75 95 ASP A O 1
ATOM 803 N N . THR A 1 96 ? -6.387 8.238 1.943 1.00 94.38 96 THR A N 1
ATOM 804 C CA . THR A 1 96 ? -7.800 7.944 2.229 1.00 94.38 96 THR A CA 1
ATOM 805 C C . THR A 1 96 ? -8.724 8.625 1.226 1.00 94.38 96 THR A C 1
ATOM 807 O O . THR A 1 96 ? -9.694 8.013 0.797 1.00 94.38 96 THR A O 1
ATOM 810 N N . ALA A 1 97 ? -8.420 9.858 0.814 1.00 94.88 97 ALA A N 1
ATOM 811 C CA . ALA A 1 97 ? -9.186 10.556 -0.214 1.00 94.88 97 ALA A CA 1
ATOM 812 C C . ALA A 1 97 ? -9.092 9.844 -1.573 1.00 94.88 97 ALA A C 1
ATOM 814 O O . ALA A 1 97 ? -10.105 9.678 -2.248 1.00 94.88 97 ALA A O 1
ATOM 815 N N . ALA A 1 98 ? -7.901 9.373 -1.955 1.00 96.19 98 ALA A N 1
ATOM 816 C CA . ALA A 1 98 ? -7.721 8.583 -3.171 1.00 96.19 98 ALA A CA 1
ATOM 817 C C . ALA A 1 98 ? -8.531 7.277 -3.122 1.00 96.19 98 ALA A C 1
ATOM 819 O O . ALA A 1 98 ? -9.221 6.948 -4.083 1.00 96.19 98 ALA A O 1
ATOM 820 N N . LEU A 1 99 ? -8.506 6.573 -1.985 1.00 95.38 99 LEU A N 1
ATOM 821 C CA . LEU A 1 99 ? -9.290 5.353 -1.785 1.00 95.38 99 LEU A CA 1
ATOM 822 C C . LEU A 1 99 ? -10.798 5.632 -1.789 1.00 95.38 99 LEU A C 1
ATOM 824 O O . LEU A 1 99 ? -11.543 4.898 -2.419 1.00 95.38 99 LEU A O 1
ATOM 828 N N . ALA A 1 100 ? -11.264 6.710 -1.158 1.00 91.19 100 ALA A N 1
ATOM 829 C CA . ALA A 1 100 ? -12.682 7.077 -1.158 1.00 91.19 100 ALA A CA 1
ATOM 830 C C . ALA A 1 100 ? -13.225 7.395 -2.565 1.00 91.19 100 ALA A C 1
ATOM 832 O O . ALA A 1 100 ? -14.415 7.231 -2.813 1.00 91.19 100 ALA A O 1
ATOM 833 N N . ASN A 1 101 ? -12.353 7.810 -3.488 1.00 94.56 101 ASN A N 1
ATOM 834 C CA . ASN A 1 101 ? -12.698 8.057 -4.888 1.00 94.56 101 ASN A CA 1
ATOM 835 C C . ASN A 1 101 ? -12.549 6.813 -5.786 1.00 94.56 101 ASN A C 1
ATOM 837 O O . ASN A 1 101 ? -12.840 6.888 -6.978 1.00 94.56 101 ASN A O 1
ATOM 841 N N . HIS A 1 102 ? -12.084 5.679 -5.253 1.00 95.38 102 HIS A N 1
ATOM 842 C CA . HIS A 1 102 ? -11.898 4.449 -6.018 1.00 95.38 102 HIS A CA 1
ATOM 843 C C . HIS A 1 102 ? -13.149 3.560 -5.939 1.00 95.38 102 HIS A C 1
ATOM 845 O O . HIS A 1 102 ? -13.602 3.206 -4.850 1.00 95.38 102 HIS A O 1
ATOM 851 N N . SER A 1 103 ? -13.673 3.140 -7.097 1.00 92.25 103 SER A N 1
ATOM 852 C CA . SER A 1 103 ? -14.950 2.410 -7.212 1.00 92.25 103 SER A CA 1
ATOM 853 C C . SER A 1 103 ? -15.000 1.113 -6.408 1.00 92.25 103 SER A C 1
ATOM 855 O O . SER A 1 103 ? -16.026 0.799 -5.819 1.00 92.25 103 SER A O 1
ATOM 857 N N . GLU A 1 104 ? -13.904 0.357 -6.373 1.00 90.62 104 GLU A N 1
ATOM 858 C CA . GLU A 1 104 ? -13.846 -0.896 -5.607 1.00 90.62 104 GLU A CA 1
ATOM 859 C C . GLU A 1 104 ? -13.619 -0.658 -4.110 1.00 90.62 104 GLU A C 1
ATOM 861 O O . GLU A 1 104 ? -14.265 -1.278 -3.273 1.00 90.62 104 GLU A O 1
ATOM 866 N N . ALA A 1 105 ? -12.781 0.315 -3.746 1.00 90.81 105 ALA A N 1
ATOM 867 C CA . ALA A 1 105 ? -12.475 0.597 -2.349 1.00 90.81 105 ALA A CA 1
ATOM 868 C C . ALA A 1 105 ? -13.702 1.086 -1.569 1.00 90.81 105 ALA A C 1
ATOM 870 O O . ALA A 1 105 ? -13.861 0.728 -0.406 1.00 90.81 105 ALA A O 1
ATOM 871 N N . ILE A 1 106 ? -14.582 1.881 -2.191 1.00 90.69 106 ILE A N 1
ATOM 872 C CA . ILE A 1 106 ? -15.773 2.398 -1.506 1.00 90.69 106 ILE A CA 1
ATOM 873 C C . ILE A 1 106 ? -16.778 1.287 -1.168 1.00 90.69 106 ILE A C 1
ATOM 875 O O . ILE A 1 106 ? -17.455 1.376 -0.145 1.00 90.69 106 ILE A O 1
ATOM 879 N N . LYS A 1 107 ? -16.810 0.194 -1.947 1.00 90.75 107 LYS A N 1
ATOM 880 C CA . LYS A 1 107 ? -17.644 -0.987 -1.655 1.00 90.75 107 LYS A CA 1
ATOM 881 C C . LYS A 1 107 ? -17.241 -1.662 -0.342 1.00 90.75 107 LYS A C 1
ATOM 883 O O . LYS A 1 107 ? -18.060 -2.328 0.283 1.00 90.75 107 LYS A O 1
ATOM 888 N N . ALA A 1 108 ? -16.013 -1.439 0.137 1.00 91.88 108 ALA A N 1
ATOM 889 C CA . ALA A 1 108 ? -15.554 -1.939 1.431 1.00 91.88 108 ALA A CA 1
ATOM 890 C C . ALA A 1 108 ? -16.395 -1.433 2.612 1.00 91.88 108 ALA A C 1
ATOM 892 O O . ALA A 1 108 ? -16.391 -2.077 3.663 1.00 91.88 108 ALA A O 1
ATOM 893 N N . ILE A 1 109 ? -17.095 -0.300 2.457 1.00 90.94 109 ILE A N 1
ATOM 894 C CA . ILE A 1 109 ? -17.994 0.255 3.478 1.00 90.94 109 ILE A CA 1
ATOM 895 C C . ILE A 1 109 ? -19.112 -0.731 3.822 1.00 90.94 109 ILE A C 1
ATOM 897 O O . ILE A 1 109 ? -19.476 -0.832 4.992 1.00 90.94 109 ILE A O 1
ATOM 901 N N . ASP A 1 110 ? -19.589 -1.492 2.839 1.00 90.31 110 ASP A N 1
ATOM 902 C CA . ASP A 1 110 ? -20.664 -2.468 3.017 1.00 90.31 110 ASP A CA 1
ATOM 903 C C . ASP A 1 110 ? -20.157 -3.811 3.582 1.00 90.31 110 ASP A C 1
ATOM 905 O O . ASP A 1 110 ? -20.946 -4.682 3.942 1.00 90.31 110 ASP A O 1
ATOM 909 N N . CYS A 1 111 ? -18.836 -3.993 3.707 1.00 88.69 111 CYS A N 1
ATOM 910 C CA . CYS A 1 111 ? -18.217 -5.211 4.230 1.00 88.69 111 CYS A CA 1
ATOM 911 C C . CYS A 1 111 ? -17.869 -5.072 5.721 1.00 88.69 111 CYS A C 1
ATOM 913 O O . CYS A 1 111 ? -16.718 -4.859 6.129 1.00 88.69 111 CYS A O 1
ATOM 915 N N . ASP A 1 112 ? -18.895 -5.222 6.555 1.00 89.19 112 ASP A N 1
ATOM 916 C CA . ASP A 1 112 ? -18.800 -5.100 8.011 1.00 89.19 112 ASP A CA 1
ATOM 917 C C . ASP A 1 112 ? -17.831 -6.110 8.650 1.00 89.19 112 ASP A C 1
ATOM 919 O O . ASP A 1 112 ? -17.132 -5.779 9.614 1.00 89.19 112 ASP A O 1
ATOM 923 N N . ASP A 1 113 ? -17.737 -7.322 8.105 1.00 92.06 113 ASP A N 1
ATOM 924 C CA . ASP A 1 113 ? -16.864 -8.371 8.637 1.00 92.06 113 ASP A CA 1
ATOM 925 C C . ASP A 1 113 ? -15.386 -8.005 8.506 1.00 92.06 113 ASP A C 1
ATOM 927 O O . ASP A 1 113 ? -14.614 -8.143 9.463 1.00 92.06 113 ASP A O 1
ATOM 931 N N . LEU A 1 114 ? -14.987 -7.470 7.348 1.00 91.31 114 LEU A N 1
ATOM 932 C CA . LEU A 1 114 ? -13.613 -7.034 7.125 1.00 91.31 114 LEU A CA 1
ATOM 933 C C . LEU A 1 114 ? -13.258 -5.860 8.040 1.00 91.31 114 LEU A C 1
ATOM 935 O O . LEU A 1 114 ? -12.206 -5.884 8.686 1.00 91.31 114 LEU A O 1
ATOM 939 N N . ARG A 1 115 ? -14.160 -4.879 8.180 1.00 93.06 115 ARG A N 1
ATOM 940 C CA . ARG A 1 115 ? -14.006 -3.789 9.154 1.00 93.06 115 ARG A CA 1
ATOM 941 C C . ARG A 1 115 ? -13.759 -4.339 10.555 1.00 93.06 115 ARG A C 1
ATOM 943 O O . ARG A 1 115 ? -12.809 -3.932 11.228 1.00 93.06 115 ARG A O 1
ATOM 950 N N . ASN A 1 116 ? -14.621 -5.247 11.009 1.00 91.69 116 ASN A N 1
ATOM 951 C CA . ASN A 1 116 ? -14.582 -5.785 12.364 1.00 91.69 116 ASN A CA 1
ATOM 952 C C . ASN A 1 116 ? -13.273 -6.539 12.630 1.00 91.69 116 ASN A C 1
ATOM 954 O O . ASN A 1 116 ? -12.674 -6.360 13.694 1.00 91.69 116 ASN A O 1
ATOM 958 N N . ARG A 1 117 ? -12.781 -7.306 11.650 1.00 90.94 117 ARG A N 1
ATOM 959 C CA . ARG A 1 117 ? -11.476 -7.981 11.719 1.00 90.94 117 ARG A CA 1
ATOM 960 C C . ARG A 1 117 ? -10.325 -6.992 11.877 1.00 90.94 117 ARG A C 1
ATOM 962 O O . ARG A 1 117 ? -9.561 -7.109 12.834 1.00 90.94 117 ARG A O 1
ATOM 969 N N . VAL A 1 118 ? -10.249 -5.975 11.014 1.00 90.88 118 VAL A N 1
ATOM 970 C CA . VAL A 1 118 ? -9.193 -4.946 11.079 1.00 90.88 118 VAL A CA 1
ATOM 971 C C . VAL A 1 118 ? -9.217 -4.223 12.425 1.00 90.88 118 VAL A C 1
ATOM 973 O O . VAL A 1 118 ? -8.178 -4.034 13.056 1.00 90.88 118 VAL A O 1
ATOM 976 N N . VAL A 1 119 ? -10.402 -3.854 12.913 1.00 90.00 119 VAL A N 1
ATOM 977 C CA . VAL A 1 119 ? -10.574 -3.203 14.219 1.00 90.00 119 VAL A CA 1
ATOM 978 C C . VAL A 1 119 ? -10.122 -4.097 15.366 1.00 90.00 119 VAL A C 1
ATOM 980 O O . VAL A 1 119 ? -9.411 -3.630 16.256 1.00 90.00 119 VAL A O 1
ATOM 983 N N . SER A 1 120 ? -10.546 -5.361 15.363 1.00 87.81 120 SER A N 1
ATOM 984 C CA . SER A 1 120 ? -10.175 -6.341 16.386 1.00 87.81 120 SER A CA 1
ATOM 985 C C . SER A 1 120 ? -8.657 -6.508 16.449 1.00 87.81 120 SER A C 1
ATOM 987 O O . SER A 1 120 ? -8.054 -6.368 17.514 1.00 87.81 120 SER A O 1
ATOM 989 N N . TRP A 1 121 ? -8.026 -6.665 15.286 1.00 85.50 121 TRP A N 1
ATOM 990 C CA . TRP A 1 121 ? -6.579 -6.766 15.159 1.00 85.50 121 TRP A CA 1
ATOM 991 C C . TRP A 1 121 ? -5.840 -5.506 15.629 1.00 85.50 121 TRP A C 1
ATOM 993 O O . TRP A 1 121 ? -4.868 -5.572 16.380 1.00 85.50 121 TRP A O 1
ATOM 1003 N N . LYS A 1 122 ? -6.316 -4.313 15.256 1.00 84.38 122 LYS A N 1
ATOM 1004 C CA . LYS A 1 122 ? -5.715 -3.056 15.728 1.00 84.38 122 LYS A CA 1
ATOM 1005 C C . LYS A 1 122 ? -5.802 -2.916 17.245 1.00 84.38 122 LYS A C 1
ATOM 1007 O O . LYS A 1 122 ? -4.871 -2.385 17.842 1.00 84.38 122 LYS A O 1
ATOM 1012 N N . LYS A 1 123 ? -6.887 -3.384 17.870 1.00 83.06 123 LYS A N 1
ATOM 1013 C CA . LYS A 1 123 ? -7.035 -3.366 19.332 1.00 83.06 123 LYS A CA 1
ATOM 1014 C C . LYS A 1 123 ? -6.069 -4.317 20.030 1.00 83.06 123 LYS A C 1
ATOM 1016 O O . LYS A 1 123 ? -5.537 -3.931 21.064 1.00 83.06 123 LYS A O 1
ATOM 1021 N N . SER A 1 124 ? -5.840 -5.518 19.492 1.00 77.69 124 SER A N 1
ATOM 1022 C CA . SER A 1 124 ? -4.929 -6.489 20.116 1.00 77.69 124 SER A CA 1
ATOM 1023 C C . SER A 1 124 ? -3.470 -6.030 20.078 1.00 77.69 124 SER A C 1
ATOM 1025 O O . SER A 1 124 ? -2.719 -6.297 21.011 1.00 77.69 124 SER A O 1
ATOM 1027 N N . ILE A 1 125 ? -3.075 -5.311 19.025 1.00 70.94 125 ILE A N 1
ATOM 1028 C CA . ILE A 1 125 ? -1.700 -4.832 18.840 1.00 70.94 125 ILE A CA 1
ATOM 1029 C C . ILE A 1 125 ? -1.472 -3.451 19.463 1.00 70.94 125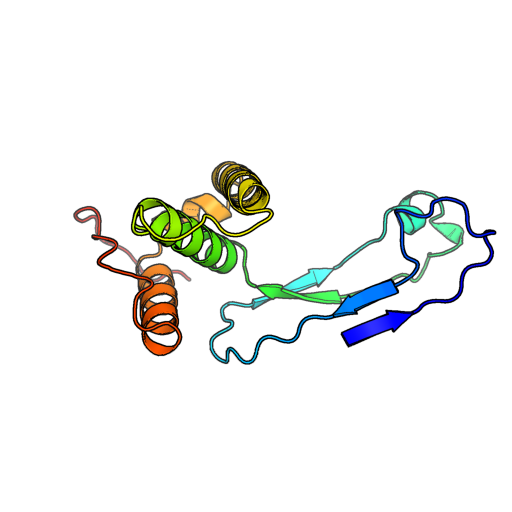 ILE A C 1
ATOM 1031 O O . ILE A 1 125 ? -0.372 -3.148 19.924 1.00 70.94 125 ILE A O 1
ATOM 1035 N N . PHE A 1 126 ? -2.495 -2.597 19.480 1.00 67.81 126 PHE A N 1
ATOM 1036 C CA . PHE A 1 126 ? -2.387 -1.228 19.966 1.00 67.81 126 PHE A CA 1
ATOM 1037 C C . PHE A 1 126 ? -3.441 -0.957 21.046 1.00 67.81 126 PHE A C 1
ATOM 1039 O O . PHE A 1 126 ? -4.534 -0.452 20.768 1.00 67.81 126 PHE A O 1
ATOM 1046 N N . SER A 1 127 ? -3.083 -1.239 22.301 1.00 52.28 127 SER A N 1
ATOM 1047 C CA . SER A 1 127 ? -3.857 -0.866 23.490 1.00 52.28 127 SER A CA 1
ATOM 1048 C C . SER A 1 127 ? -3.991 0.663 23.582 1.00 52.28 127 SER A C 1
ATOM 1050 O O . SER A 1 127 ? -3.134 1.346 24.136 1.00 52.28 127 SER A O 1
ATOM 1052 N N . GLY A 1 128 ? -5.046 1.217 22.971 1.00 54.84 128 GLY A N 1
ATOM 1053 C CA . GLY A 1 128 ? -5.381 2.648 23.002 1.00 54.84 128 GLY A CA 1
ATOM 1054 C C . GLY A 1 128 ? -5.792 3.287 21.668 1.00 54.84 128 GLY A C 1
ATOM 1055 O O . GLY A 1 128 ? -6.065 4.482 21.654 1.00 54.84 128 GLY A O 1
ATOM 1056 N N . LEU A 1 129 ? -5.828 2.542 20.553 1.00 52.91 129 LEU A N 1
ATOM 1057 C CA . LEU A 1 129 ? -5.969 3.136 19.208 1.00 52.91 129 LEU A CA 1
ATOM 1058 C C . LEU A 1 129 ? -7.396 3.117 18.624 1.00 52.91 129 LEU A C 1
ATOM 1060 O O . LEU A 1 129 ? -7.678 3.875 17.701 1.00 52.91 129 LEU A O 1
ATOM 1064 N N . VAL A 1 130 ? -8.308 2.273 19.127 1.00 51.00 130 VAL A N 1
ATOM 1065 C CA . VAL A 1 130 ? -9.620 2.062 18.479 1.00 51.00 130 VAL A CA 1
ATOM 1066 C C . VAL A 1 130 ? -10.770 2.006 19.489 1.00 51.00 130 VAL A C 1
ATOM 1068 O O . VAL A 1 130 ? -11.278 0.943 19.850 1.00 51.00 130 VAL A O 1
ATOM 1071 N N . GLY A 1 131 ? -11.211 3.176 19.948 1.00 44.81 131 GLY A N 1
ATOM 1072 C CA . GLY A 1 131 ? -12.466 3.333 20.685 1.00 44.81 131 GLY A CA 1
ATOM 1073 C C . GLY A 1 131 ? -13.662 3.457 19.735 1.00 44.81 131 GLY A C 1
ATOM 1074 O O . GLY A 1 131 ? -13.875 4.518 19.179 1.00 44.81 131 GLY A O 1
ATOM 1075 N N . LYS A 1 132 ? -14.429 2.367 19.571 1.00 47.53 132 LYS A N 1
ATOM 1076 C CA . LYS A 1 132 ? -15.781 2.268 18.960 1.00 47.53 132 LYS A CA 1
ATOM 1077 C C . LYS A 1 132 ? -16.017 2.995 17.614 1.00 47.53 132 LYS A C 1
ATOM 1079 O O . LYS A 1 132 ? -16.746 3.981 17.562 1.00 47.53 132 LYS A O 1
ATOM 1084 N N . LEU A 1 133 ? -15.584 2.378 16.509 1.00 52.38 133 LEU A N 1
ATOM 1085 C CA . LEU A 1 133 ? -16.308 2.517 15.235 1.00 52.38 133 LEU A CA 1
ATOM 1086 C C . LEU A 1 133 ? -17.707 1.902 15.430 1.00 52.38 133 LEU A C 1
ATOM 1088 O O . LEU A 1 133 ? -17.811 0.709 15.721 1.00 52.38 133 LEU A O 1
ATOM 1092 N N . ARG A 1 134 ? -18.772 2.713 15.390 1.00 40.47 134 ARG A N 1
ATOM 1093 C CA . ARG A 1 134 ? -20.157 2.224 15.530 1.00 40.47 134 ARG A CA 1
ATOM 1094 C C . ARG A 1 134 ? -20.667 1.723 14.173 1.00 40.47 134 ARG A C 1
ATOM 1096 O O . ARG A 1 134 ? -20.428 2.411 13.184 1.00 40.47 134 ARG A O 1
ATOM 1103 N N . PRO A 1 135 ? -21.392 0.595 14.119 1.00 38.84 135 PRO A N 1
ATOM 1104 C CA . PRO A 1 135 ? -22.082 0.188 12.903 1.00 38.84 135 PRO A CA 1
ATOM 1105 C C . PRO A 1 135 ? -23.229 1.165 12.612 1.00 38.84 135 PRO A C 1
ATOM 1107 O O . PRO A 1 135 ? -24.020 1.487 13.503 1.00 38.84 135 PRO A O 1
ATOM 1110 N N . SER A 1 136 ? -23.309 1.657 11.376 1.00 42.06 136 SER A N 1
ATOM 1111 C CA . SER A 1 136 ? -24.521 2.286 10.850 1.00 42.06 136 SER A CA 1
ATOM 1112 C C . SER A 1 136 ? -25.626 1.233 10.756 1.00 42.06 136 SER A C 1
ATOM 1114 O O . SER A 1 136 ? -25.386 0.110 10.322 1.00 42.06 136 SER A O 1
ATOM 1116 N N . GLN A 1 137 ? -26.828 1.583 11.207 1.00 41.88 137 GLN A N 1
ATOM 1117 C CA . GLN A 1 137 ? -27.972 0.679 11.317 1.00 41.88 137 GLN A CA 1
ATOM 1118 C C . GLN A 1 137 ? -28.384 0.064 9.960 1.00 41.88 137 GLN A C 1
ATOM 1120 O O . GLN A 1 137 ? -28.797 0.76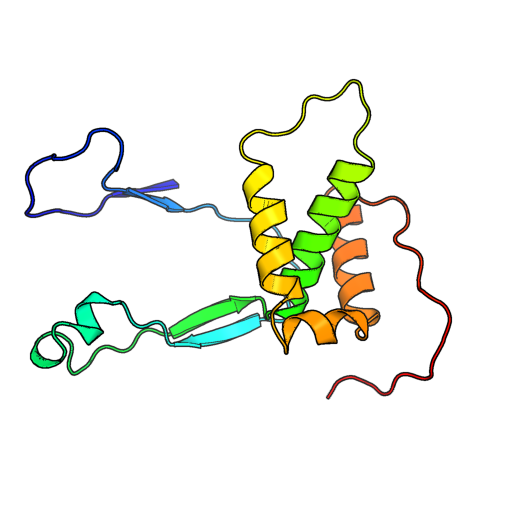7 9.045 1.00 41.88 137 GLN A O 1
ATOM 1125 N N . THR A 1 138 ? -28.270 -1.266 9.903 1.00 43.53 138 THR A N 1
ATOM 1126 C CA . THR A 1 138 ? -29.106 -2.274 9.224 1.00 43.53 138 THR A CA 1
ATOM 1127 C C . THR A 1 138 ? -29.573 -2.032 7.778 1.00 43.53 138 THR A C 1
ATOM 1129 O O . THR A 1 138 ? -30.579 -1.368 7.539 1.00 43.53 138 THR A O 1
ATOM 1132 N N . ARG A 1 139 ? -28.992 -2.787 6.834 1.00 36.34 139 ARG A N 1
ATOM 1133 C CA . ARG A 1 139 ? -29.740 -3.525 5.794 1.00 36.34 139 ARG A CA 1
ATOM 1134 C C . ARG A 1 139 ? -29.118 -4.913 5.642 1.00 36.34 139 ARG A C 1
ATOM 1136 O O . ARG A 1 139 ? -27.916 -5.049 5.800 1.00 36.34 139 ARG A O 1
ATOM 1143 N N . HIS A 1 140 ? -29.951 -5.929 5.424 1.00 41.56 140 HIS A N 1
ATOM 1144 C CA . HIS A 1 140 ? -29.566 -7.335 5.261 1.00 41.56 140 HIS A CA 1
ATOM 1145 C C . HIS A 1 140 ? -28.379 -7.506 4.294 1.00 41.56 140 HIS A C 1
ATOM 1147 O O . HIS A 1 140 ? -28.478 -7.105 3.137 1.00 41.56 140 HIS A O 1
ATOM 1153 N N . ILE A 1 141 ? -27.292 -8.123 4.769 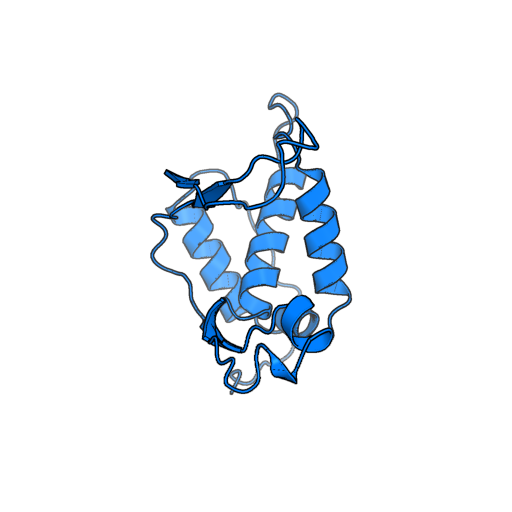1.00 46.25 141 ILE A N 1
ATOM 1154 C CA . ILE A 1 141 ? -26.065 -8.382 4.003 1.00 46.25 141 ILE A CA 1
ATOM 1155 C C . ILE A 1 141 ? -26.002 -9.878 3.678 1.00 46.25 141 ILE A C 1
ATOM 1157 O O . ILE A 1 141 ? -26.149 -10.721 4.564 1.00 46.25 141 ILE A O 1
ATOM 1161 N N . SER A 1 142 ? -25.816 -10.190 2.396 1.00 41.50 142 SER A N 1
ATOM 1162 C CA . SER A 1 142 ? -25.416 -11.521 1.918 1.00 41.50 142 SER A CA 1
ATOM 1163 C C . SER A 1 142 ? -23.894 -11.669 2.058 1.00 41.50 142 SER A C 1
ATOM 1165 O O . SER A 1 142 ? -23.206 -10.652 1.989 1.00 41.50 142 SER A O 1
ATOM 1167 N N . PRO A 1 143 ? -23.338 -12.882 2.220 1.00 36.66 143 PRO A N 1
ATOM 1168 C CA . PRO A 1 143 ? -21.892 -13.058 2.338 1.00 36.66 143 PRO A CA 1
ATOM 1169 C C . PRO A 1 143 ? -21.198 -12.535 1.076 1.00 36.66 143 PRO A C 1
ATOM 1171 O O . PRO A 1 143 ? -21.619 -12.879 -0.032 1.00 36.66 143 PRO A O 1
ATOM 1174 N N . CYS A 1 144 ? -20.148 -11.722 1.231 1.00 46.59 144 CYS A N 1
ATOM 1175 C CA . CYS A 1 144 ? -19.277 -11.377 0.107 1.00 46.59 144 CYS A CA 1
ATOM 1176 C C . CYS A 1 144 ? -18.728 -12.675 -0.501 1.00 46.59 144 CYS A C 1
ATOM 1178 O O . CYS A 1 144 ? -18.094 -13.464 0.203 1.00 46.59 144 CYS A O 1
ATOM 1180 N N . SER A 1 145 ? -19.047 -12.891 -1.779 1.00 45.81 145 SER A N 1
ATOM 1181 C CA . SER A 1 145 ? -18.500 -13.961 -2.622 1.00 45.81 145 SER A CA 1
ATOM 1182 C C . SER A 1 145 ? -17.137 -13.561 -3.165 1.00 45.81 145 SER A C 1
ATOM 1184 O O . SER A 1 145 ? -16.970 -12.349 -3.431 1.00 45.81 145 SER A O 1
#

pLDDT: mean 83.18, std 16.65, range [36.34, 97.25]

Radius of gyration: 19.58 Å; chains: 1; bounding box: 56×31×52 Å